Protein AF-A0A5B7C386-F1 (afdb_monomer_lite)

InterPro domains:
  IPR002937 Amine oxidase [PF01593] (3-112)
  IPR036188 FAD/NAD(P)-binding domain superfamily [G3DSA:3.50.50.60] (19-113)
  IPR036188 FAD/NAD(P)-binding domain superfamily [SSF51905] (5-112)
  IPR050281 Flavin monoamine oxidase and related enzymes [PTHR10742] (1-113)

pLDDT: mean 92.17, std 11.87, range [52.19, 98.5]

Foldseek 3Di:
DVVVVVVVQVVLCVVQVHHPVPADPVCNPVVCVVPDDDDDDDDDVVDCVVVVVVVCPPPDDDPPFAWDDKDDDDPDDDDDDDDLGWIWTAGPVGDIDTHSDDDDDDDPVVVVD

Radius of gyration: 22.09 Å; chains: 1; bounding box: 49×30×60 Å

Sequence (113 aa):
ERRVMDWHFANLEYGCAALLKEVSLPYWNQDDVYGGFGGAHCMIKGGYSTVVESLGEGLCIHLNHVVTDITYHTKDHGVDDDQCEKVKVSTSNGREFLGDAVLITVPLGCLKA

Structure (mmCIF, N/CA/C/O backbone):
data_AF-A0A5B7C386-F1
#
_entry.id   AF-A0A5B7C386-F1
#
loop_
_atom_site.group_PDB
_atom_site.id
_atom_site.type_symbol
_atom_site.label_atom_id
_atom_site.label_alt_id
_atom_site.label_comp_id
_atom_site.label_asym_id
_atom_site.label_entity_id
_atom_site.label_seq_id
_atom_site.pdbx_PDB_ins_code
_atom_site.Cartn_x
_atom_site.Cartn_y
_atom_site.Cartn_z
_atom_site.occupancy
_atom_site.B_iso_or_equiv
_atom_site.auth_seq_id
_atom_site.auth_comp_id
_atom_site.auth_asym_id
_atom_site.auth_atom_id
_atom_site.pdbx_PDB_model_num
ATOM 1 N N . GLU A 1 1 ? 27.350 8.345 -22.861 1.00 90.06 1 GLU A N 1
ATOM 2 C CA . GLU A 1 1 ? 27.530 7.324 -21.805 1.00 90.06 1 GLU A CA 1
ATOM 3 C C . GLU A 1 1 ? 26.952 7.769 -20.466 1.00 90.06 1 GLU A C 1
ATOM 5 O O . GLU A 1 1 ? 25.914 7.242 -20.099 1.00 90.06 1 GLU A O 1
ATOM 10 N N . ARG A 1 2 ? 27.501 8.796 -19.795 1.00 96.62 2 ARG A N 1
ATOM 11 C CA . ARG A 1 2 ? 27.024 9.242 -18.464 1.00 96.62 2 ARG A CA 1
ATOM 12 C C . ARG A 1 2 ? 25.505 9.453 -18.349 1.00 96.62 2 ARG A C 1
ATOM 14 O O . ARG A 1 2 ? 24.885 8.868 -17.481 1.00 96.62 2 ARG A O 1
ATOM 21 N N . ARG A 1 3 ? 24.892 10.162 -19.303 1.00 97.75 3 ARG A N 1
ATOM 22 C CA . ARG A 1 3 ? 23.434 10.405 -19.320 1.00 97.75 3 ARG A CA 1
ATOM 23 C C . ARG A 1 3 ? 22.578 9.133 -19.400 1.00 97.75 3 ARG A C 1
ATOM 25 O O . ARG A 1 3 ? 21.458 9.129 -18.911 1.00 97.75 3 ARG A O 1
ATOM 32 N N . VAL A 1 4 ? 23.079 8.085 -20.056 1.00 98.31 4 VAL A N 1
ATOM 33 C CA . VAL A 1 4 ? 22.373 6.797 -20.148 1.00 98.31 4 VAL A CA 1
ATOM 34 C C . VAL A 1 4 ? 22.473 6.064 -18.812 1.00 98.31 4 VAL A C 1
ATOM 36 O O . VAL A 1 4 ? 21.483 5.517 -18.343 1.00 98.31 4 VAL A O 1
ATOM 39 N N . MET A 1 5 ? 23.637 6.123 -18.159 1.00 98.12 5 MET A N 1
ATOM 40 C CA . MET A 1 5 ? 23.795 5.588 -16.806 1.00 98.12 5 MET A CA 1
ATOM 41 C C . MET A 1 5 ? 22.889 6.311 -15.803 1.00 98.12 5 MET A C 1
ATOM 43 O O . MET A 1 5 ? 22.205 5.661 -15.020 1.00 98.12 5 MET A O 1
ATOM 47 N N . ASP A 1 6 ? 22.822 7.642 -15.880 1.00 98.25 6 ASP A N 1
ATOM 48 C CA . ASP A 1 6 ? 21.948 8.448 -15.022 1.00 98.25 6 ASP A CA 1
ATOM 49 C C . ASP A 1 6 ? 20.467 8.063 -15.201 1.00 98.25 6 ASP A C 1
ATOM 51 O O . ASP A 1 6 ? 19.713 8.046 -14.232 1.00 98.25 6 ASP A O 1
ATOM 55 N N . TRP A 1 7 ? 20.048 7.681 -16.415 1.00 98.38 7 TRP A N 1
ATOM 56 C CA . TRP A 1 7 ? 18.700 7.155 -16.650 1.00 98.38 7 TRP A CA 1
ATOM 57 C C . TRP A 1 7 ? 18.465 5.816 -15.939 1.00 98.38 7 TRP A C 1
ATOM 59 O O . TRP A 1 7 ? 17.413 5.630 -15.334 1.00 98.38 7 TRP A O 1
ATOM 69 N N . HIS A 1 8 ? 19.436 4.896 -15.958 1.00 98.44 8 HIS A N 1
ATOM 70 C CA . HIS A 1 8 ? 19.322 3.629 -15.227 1.00 98.44 8 HIS A CA 1
ATOM 71 C C . HIS A 1 8 ? 19.275 3.836 -13.710 1.00 98.44 8 HIS A C 1
ATOM 73 O O . HIS A 1 8 ? 18.505 3.151 -13.037 1.00 98.44 8 HIS A O 1
ATOM 79 N N . PHE A 1 9 ? 20.034 4.800 -13.177 1.00 98.19 9 PHE A N 1
ATOM 80 C CA . PHE A 1 9 ? 19.924 5.194 -11.772 1.00 98.19 9 PHE A CA 1
ATOM 81 C C . PHE A 1 9 ? 18.535 5.743 -11.453 1.00 98.19 9 PHE A C 1
ATOM 83 O O . PHE A 1 9 ? 17.894 5.243 -10.535 1.00 98.19 9 PHE A O 1
ATOM 90 N N . ALA A 1 10 ? 18.026 6.676 -12.259 1.00 98.38 10 ALA A N 1
ATOM 91 C CA . ALA A 1 10 ? 16.685 7.226 -12.073 1.00 98.38 10 ALA A CA 1
ATOM 92 C C . ALA A 1 10 ? 15.584 6.153 -12.189 1.00 98.38 10 ALA A C 1
ATOM 94 O O . ALA A 1 10 ? 14.594 6.198 -11.465 1.00 98.38 10 ALA A O 1
ATOM 95 N N . ASN A 1 11 ? 15.749 5.161 -13.068 1.00 98.38 11 ASN A N 1
ATOM 96 C CA . ASN A 1 11 ? 14.808 4.047 -13.195 1.00 98.38 11 ASN A CA 1
ATOM 97 C C . ASN A 1 11 ? 14.813 3.134 -11.954 1.00 98.38 11 ASN A C 1
ATOM 99 O O . ASN A 1 11 ? 13.767 2.609 -11.578 1.00 98.38 11 ASN A O 1
ATOM 103 N N . LEU A 1 12 ? 15.967 2.957 -11.303 1.00 98.12 12 LEU A N 1
ATOM 104 C CA . LEU A 1 12 ? 16.057 2.241 -10.029 1.00 98.12 12 LEU A CA 1
ATOM 105 C C . LEU A 1 12 ? 15.444 3.059 -8.880 1.00 98.12 12 LEU A C 1
ATOM 107 O O . LEU A 1 12 ? 14.679 2.514 -8.091 1.00 98.12 12 LEU A O 1
ATOM 111 N N . GLU A 1 13 ? 15.693 4.370 -8.833 1.00 98.50 13 GLU A N 1
ATOM 112 C CA . GLU A 1 13 ? 15.041 5.281 -7.876 1.00 98.50 13 GLU A CA 1
ATOM 113 C C . GLU A 1 13 ? 13.516 5.288 -8.043 1.00 98.50 13 GLU A C 1
ATOM 115 O O . GLU A 1 13 ? 12.791 5.288 -7.051 1.00 98.50 13 GLU A O 1
ATOM 120 N N . TYR A 1 14 ? 13.016 5.218 -9.283 1.00 98.19 14 TYR A N 1
ATOM 121 C CA . TYR A 1 14 ? 11.594 5.027 -9.580 1.00 98.19 14 TYR A CA 1
ATOM 122 C C . TYR A 1 14 ? 11.054 3.718 -8.985 1.00 98.19 14 TYR A C 1
ATOM 124 O O . TYR A 1 14 ? 9.996 3.731 -8.361 1.00 98.19 14 TYR A O 1
ATOM 132 N N . GLY A 1 15 ? 11.785 2.607 -9.128 1.00 96.56 15 GLY A N 1
ATOM 133 C CA . GLY A 1 15 ? 11.394 1.312 -8.562 1.00 96.56 15 GLY A CA 1
ATOM 134 C C . GLY A 1 15 ? 11.368 1.296 -7.030 1.00 96.56 15 GLY A C 1
ATOM 135 O O . GLY A 1 15 ? 10.484 0.682 -6.440 1.00 96.56 15 GLY A O 1
ATOM 136 N N . CYS A 1 16 ? 12.297 2.003 -6.385 1.00 97.44 16 CYS A N 1
ATOM 137 C CA . CYS A 1 16 ? 12.378 2.091 -4.923 1.00 97.44 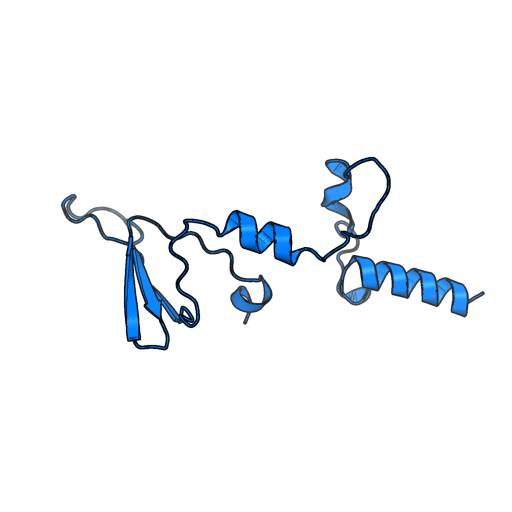16 CYS A CA 1
ATOM 138 C C . CYS A 1 16 ? 11.551 3.238 -4.317 1.00 97.44 16 CYS A C 1
ATOM 140 O O . CYS A 1 16 ? 11.419 3.304 -3.096 1.00 97.44 16 CYS A O 1
ATOM 142 N N . ALA A 1 17 ? 11.038 4.158 -5.141 1.00 97.56 17 ALA A N 1
ATOM 143 C CA . ALA A 1 17 ? 10.408 5.414 -4.726 1.00 97.56 17 ALA A CA 1
ATOM 144 C C . ALA A 1 17 ? 11.256 6.245 -3.732 1.00 97.56 17 ALA A C 1
ATOM 146 O O . ALA A 1 17 ? 10.717 6.910 -2.846 1.00 97.56 17 ALA A O 1
ATOM 147 N N . ALA A 1 18 ? 12.585 6.203 -3.870 1.00 97.69 18 ALA A N 1
ATOM 148 C CA . ALA A 1 18 ? 13.541 6.869 -2.985 1.00 97.69 18 ALA A CA 1
ATOM 149 C C . ALA A 1 18 ? 14.867 7.151 -3.707 1.00 97.69 18 ALA A C 1
ATOM 151 O O . ALA A 1 18 ? 15.182 6.514 -4.713 1.00 97.69 18 ALA A O 1
ATOM 152 N N . LEU A 1 19 ? 15.667 8.081 -3.172 1.00 98.12 19 LEU A N 1
ATOM 153 C CA . LEU A 1 19 ? 17.019 8.337 -3.678 1.00 98.12 19 LEU A CA 1
ATOM 154 C C . LEU A 1 19 ? 17.930 7.144 -3.373 1.00 98.12 19 LEU A C 1
ATOM 156 O O . LEU A 1 19 ? 17.875 6.612 -2.266 1.00 98.12 19 LEU A O 1
ATOM 160 N N . LEU A 1 20 ? 18.853 6.781 -4.272 1.00 97.69 20 LEU A N 1
ATOM 161 C CA . LEU A 1 20 ? 19.710 5.591 -4.065 1.00 97.69 20 LEU A CA 1
ATOM 162 C C . LEU A 1 20 ? 20.519 5.631 -2.759 1.00 97.69 20 LEU A C 1
ATOM 164 O O . LEU A 1 20 ? 20.804 4.593 -2.174 1.00 97.69 20 LEU A O 1
ATOM 168 N N . LYS A 1 21 ? 20.865 6.829 -2.274 1.00 97.81 21 LYS A N 1
ATOM 169 C CA . LYS A 1 21 ? 21.578 7.026 -0.998 1.00 97.81 21 LYS A CA 1
ATOM 170 C C . LYS A 1 21 ? 20.744 6.679 0.249 1.00 97.81 21 LYS A C 1
ATOM 172 O O . LYS A 1 21 ? 21.307 6.575 1.332 1.00 97.81 21 LYS A O 1
ATOM 177 N N . GLU A 1 22 ? 19.425 6.573 0.107 1.00 97.88 22 GLU A N 1
ATOM 178 C CA . GLU A 1 22 ? 18.465 6.252 1.174 1.00 97.88 22 GLU A CA 1
ATOM 179 C C . GLU A 1 22 ? 18.009 4.785 1.110 1.00 97.88 22 GLU A C 1
ATOM 181 O O . GLU A 1 22 ? 17.367 4.292 2.037 1.00 97.88 22 GLU A O 1
ATOM 186 N N . VAL A 1 23 ? 18.358 4.077 0.032 1.00 97.56 23 VAL A N 1
ATOM 187 C CA . VAL A 1 23 ? 18.026 2.668 -0.177 1.00 97.56 23 VAL A CA 1
ATOM 188 C C . VAL A 1 23 ? 19.123 1.784 0.426 1.00 97.56 23 VAL A C 1
ATOM 190 O O . VAL A 1 23 ? 20.318 2.028 0.263 1.00 97.56 23 VAL A O 1
ATOM 193 N N . SER A 1 24 ? 18.721 0.729 1.135 1.00 98.00 24 SER A N 1
ATOM 194 C CA . SER A 1 24 ? 19.645 -0.221 1.762 1.00 98.00 24 SER A CA 1
ATOM 195 C C . SER A 1 24 ? 20.459 -0.999 0.724 1.00 98.00 24 SER A C 1
ATOM 197 O O . SER A 1 24 ? 19.892 -1.771 -0.041 1.00 98.00 24 SER A O 1
ATOM 199 N N . LEU A 1 25 ? 21.791 -0.890 0.753 1.00 96.88 25 LEU A N 1
ATOM 200 C CA . LEU A 1 25 ? 22.673 -1.652 -0.141 1.00 96.88 25 LEU A CA 1
ATOM 201 C C . LEU A 1 25 ? 22.463 -3.185 -0.069 1.00 96.88 25 LEU A C 1
ATOM 203 O O . LEU A 1 25 ? 22.331 -3.793 -1.129 1.00 96.88 25 LEU A O 1
ATOM 207 N N . PRO A 1 26 ? 22.417 -3.837 1.114 1.00 97.00 26 PRO A N 1
ATOM 208 C CA . PRO A 1 26 ? 22.233 -5.290 1.179 1.00 97.00 26 PRO A CA 1
ATOM 209 C C . PRO A 1 26 ? 20.784 -5.765 0.995 1.00 97.00 26 PRO A C 1
ATOM 211 O O . PRO A 1 26 ? 20.585 -6.954 0.773 1.00 97.00 26 PRO A O 1
ATOM 214 N N . TYR A 1 27 ? 19.783 -4.883 1.122 1.00 97.25 27 TYR A N 1
ATOM 215 C CA . TYR A 1 27 ? 18.372 -5.298 1.237 1.00 97.25 27 TYR A CA 1
ATOM 216 C C . TYR A 1 27 ? 17.416 -4.596 0.265 1.00 97.25 27 TYR A C 1
ATOM 218 O O . TYR A 1 27 ? 16.204 -4.698 0.436 1.00 97.25 27 TYR A O 1
ATOM 226 N N . TRP A 1 28 ? 17.923 -3.879 -0.742 1.00 96.88 28 TRP A N 1
ATOM 227 C CA . TRP A 1 28 ? 17.082 -3.146 -1.698 1.00 96.88 28 TRP A CA 1
ATOM 228 C C . TRP A 1 28 ? 16.109 -4.046 -2.480 1.00 96.88 28 TRP A C 1
ATOM 230 O O . TRP A 1 28 ? 15.053 -3.571 -2.880 1.00 96.88 28 TRP A O 1
ATOM 240 N N . ASN A 1 29 ? 16.459 -5.324 -2.659 1.00 95.75 29 ASN A N 1
ATOM 241 C CA . ASN A 1 29 ? 15.696 -6.340 -3.387 1.00 95.75 29 ASN A CA 1
ATOM 242 C C . ASN A 1 29 ? 15.461 -7.610 -2.546 1.00 95.75 29 ASN A C 1
ATOM 244 O O . ASN A 1 29 ? 15.508 -8.732 -3.046 1.00 95.75 29 ASN A O 1
ATOM 248 N N . GLN A 1 30 ? 15.278 -7.460 -1.233 1.00 96.00 30 GLN A N 1
ATOM 249 C CA . GLN A 1 30 ? 15.111 -8.598 -0.317 1.00 96.00 30 GLN A CA 1
ATOM 250 C C . GLN A 1 30 ? 13.907 -9.505 -0.652 1.00 96.00 30 GLN A C 1
ATOM 252 O O . GLN A 1 30 ? 13.868 -10.659 -0.226 1.00 96.00 30 GLN A O 1
ATOM 257 N N . ASP A 1 31 ? 12.923 -8.991 -1.391 1.00 94.62 31 ASP A N 1
ATOM 258 C CA . ASP A 1 31 ? 11.743 -9.718 -1.854 1.00 94.62 31 ASP A CA 1
ATOM 259 C C . ASP A 1 31 ? 12.038 -10.689 -3.009 1.00 94.62 31 ASP A C 1
ATOM 261 O O . ASP A 1 31 ? 11.323 -11.685 -3.144 1.00 94.62 31 ASP A O 1
ATOM 265 N N . ASP A 1 32 ? 13.136 -10.501 -3.753 1.00 93.94 32 ASP A N 1
ATOM 266 C CA . ASP A 1 32 ? 13.538 -11.383 -4.863 1.00 93.94 32 ASP A CA 1
ATOM 267 C C . ASP A 1 32 ? 13.701 -12.849 -4.427 1.00 93.94 32 ASP A C 1
ATOM 269 O O . ASP A 1 32 ? 13.487 -13.768 -5.220 1.00 93.94 32 ASP A O 1
ATOM 273 N N . VAL A 1 33 ? 14.042 -13.089 -3.154 1.00 93.88 33 VAL A N 1
ATOM 274 C CA . VAL A 1 33 ? 14.204 -14.437 -2.578 1.00 93.88 33 VAL A CA 1
ATOM 275 C C . VAL A 1 33 ? 12.911 -15.255 -2.653 1.00 93.88 33 VAL A C 1
ATOM 277 O O . VAL A 1 33 ? 12.966 -16.480 -2.760 1.00 93.88 33 VAL A O 1
ATOM 280 N N . TYR A 1 34 ? 11.751 -14.599 -2.618 1.00 91.50 34 TYR A N 1
ATOM 281 C CA . TYR A 1 34 ? 10.446 -15.263 -2.657 1.00 91.50 34 TYR A CA 1
ATOM 282 C C . TYR A 1 34 ? 9.918 -15.470 -4.081 1.00 91.50 34 TYR A C 1
ATOM 284 O O . TYR A 1 34 ? 8.925 -16.175 -4.266 1.00 91.50 34 TYR A O 1
ATOM 292 N N . GLY A 1 35 ? 10.600 -14.910 -5.084 1.00 87.12 35 GLY A N 1
ATOM 293 C CA . GLY A 1 35 ? 10.163 -14.905 -6.473 1.00 87.12 35 GLY A CA 1
ATOM 294 C C . GLY A 1 35 ? 9.065 -13.870 -6.738 1.00 87.12 35 GLY A C 1
ATOM 295 O O . GLY A 1 35 ? 8.113 -13.720 -5.976 1.00 87.12 35 GLY A O 1
ATOM 296 N N . GLY A 1 36 ? 9.196 -13.149 -7.852 1.00 87.81 36 GLY A N 1
ATOM 297 C CA . GLY A 1 36 ? 8.156 -12.243 -8.338 1.00 87.81 36 GLY A CA 1
ATOM 298 C C . GLY A 1 36 ? 6.990 -12.979 -9.008 1.00 87.81 36 GLY A C 1
ATOM 299 O O . GLY A 1 36 ? 7.043 -14.181 -9.282 1.00 87.81 36 GLY A O 1
ATOM 300 N N . PHE A 1 37 ? 5.936 -12.234 -9.340 1.00 92.7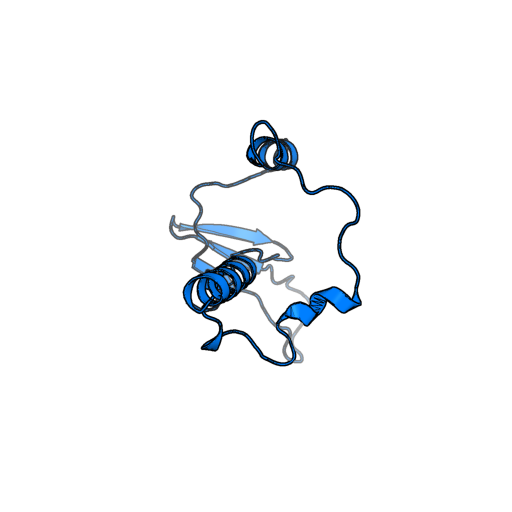5 37 PHE A N 1
ATOM 301 C CA . PHE A 1 37 ? 4.860 -12.753 -10.182 1.00 92.75 37 PHE A CA 1
ATOM 302 C C . PHE A 1 37 ? 5.356 -12.923 -11.624 1.00 92.75 37 PHE A C 1
ATOM 304 O O . PHE A 1 37 ? 5.840 -11.976 -12.240 1.00 92.75 37 PHE A O 1
ATOM 311 N N . GLY A 1 38 ? 5.237 -14.136 -12.169 1.00 92.44 38 GLY A N 1
ATOM 312 C CA . GLY A 1 38 ? 5.556 -14.400 -13.572 1.00 92.44 38 GLY A CA 1
ATOM 313 C C . GLY A 1 38 ? 4.546 -13.777 -14.545 1.00 92.44 38 GLY A C 1
ATOM 314 O O . GLY A 1 38 ? 3.451 -13.369 -14.164 1.00 92.44 38 GLY A O 1
ATOM 315 N N . GLY A 1 39 ? 4.892 -13.772 -15.834 1.00 95.06 39 GLY A N 1
ATOM 316 C CA . GLY A 1 39 ? 4.033 -13.251 -16.903 1.00 95.06 39 GLY A CA 1
ATOM 317 C C . GLY A 1 39 ? 4.329 -11.798 -17.283 1.00 95.06 39 GLY A C 1
ATOM 318 O O . GLY A 1 39 ? 5.285 -11.187 -16.814 1.00 95.06 39 GLY A O 1
ATOM 319 N N . ALA A 1 40 ? 3.536 -11.259 -18.210 1.00 96.31 40 ALA A N 1
ATOM 320 C CA . ALA A 1 40 ? 3.721 -9.897 -18.699 1.00 96.31 40 ALA A CA 1
ATOM 321 C C . ALA A 1 40 ? 3.137 -8.871 -17.719 1.00 96.31 40 ALA A C 1
ATOM 323 O O . ALA A 1 40 ? 2.009 -9.018 -17.249 1.00 96.31 40 ALA A O 1
ATOM 324 N N . HIS A 1 41 ? 3.870 -7.782 -17.486 1.00 96.00 41 HIS A N 1
ATOM 325 C CA . HIS A 1 41 ? 3.318 -6.609 -16.817 1.00 96.00 41 HIS A CA 1
ATOM 326 C C . HIS A 1 41 ? 2.244 -5.986 -17.716 1.00 96.00 41 HIS A C 1
ATOM 328 O O . HIS A 1 41 ? 2.433 -5.860 -18.929 1.00 96.00 41 HIS A O 1
ATOM 334 N N . CYS A 1 42 ? 1.114 -5.584 -17.137 1.00 96.06 42 CYS A N 1
ATOM 335 C CA . CYS A 1 42 ? 0.020 -4.980 -17.887 1.00 96.06 42 CYS A CA 1
ATOM 336 C C . CYS A 1 42 ? -0.564 -3.767 -17.165 1.00 96.06 42 CYS A C 1
ATOM 338 O O . CYS A 1 42 ? -0.449 -3.609 -15.952 1.00 96.06 42 CYS A O 1
ATOM 340 N N . MET A 1 43 ? -1.204 -2.902 -17.945 1.00 96.19 43 MET A N 1
ATOM 341 C CA . MET A 1 43 ? -1.999 -1.803 -17.420 1.00 96.19 43 MET A CA 1
ATOM 342 C C . MET A 1 43 ? -3.433 -2.282 -17.205 1.00 96.19 43 MET A C 1
ATOM 344 O O . MET A 1 43 ? -4.046 -2.832 -18.125 1.00 96.19 43 MET A O 1
ATOM 348 N N . ILE A 1 44 ? -3.989 -2.027 -16.021 1.00 94.62 44 ILE A N 1
ATOM 349 C CA . ILE A 1 44 ? -5.402 -2.297 -15.753 1.00 94.62 44 ILE A CA 1
ATOM 350 C C . ILE A 1 44 ? -6.246 -1.254 -16.480 1.00 94.62 44 ILE A C 1
ATOM 352 O O . ILE A 1 44 ? -6.291 -0.082 -16.102 1.00 94.62 44 ILE A O 1
ATOM 356 N N . LYS A 1 45 ? -6.914 -1.686 -17.551 1.00 94.69 45 LYS A N 1
ATOM 357 C CA . LYS A 1 45 ? -7.867 -0.845 -18.280 1.00 94.69 45 LYS A CA 1
ATOM 358 C C . LYS A 1 45 ? -9.032 -0.498 -17.352 1.00 94.69 45 LYS A C 1
ATOM 360 O O . LYS A 1 45 ? -9.606 -1.391 -16.745 1.00 94.69 45 LYS A O 1
ATOM 365 N N . GLY A 1 46 ? -9.365 0.788 -17.256 1.00 92.75 46 GLY A N 1
ATOM 366 C CA . GLY A 1 46 ? -10.359 1.294 -16.299 1.00 92.75 46 GLY A CA 1
ATOM 367 C C . GLY A 1 46 ? -9.783 1.674 -14.928 1.00 92.75 46 GLY A C 1
ATOM 368 O O . GLY A 1 46 ? -10.466 2.345 -14.167 1.00 92.75 46 GLY A O 1
ATOM 369 N N . GLY A 1 47 ? -8.514 1.348 -14.651 1.00 96.06 47 GLY A N 1
ATOM 370 C CA . GLY A 1 47 ? -7.839 1.679 -13.395 1.00 96.06 47 GLY A CA 1
ATOM 371 C C . GLY A 1 47 ? -8.108 0.683 -12.261 1.00 96.06 47 GLY A C 1
ATOM 372 O O . GLY A 1 47 ? -8.985 -0.171 -12.341 1.00 96.06 47 GLY A O 1
ATOM 373 N N . TYR A 1 48 ? -7.326 0.789 -11.181 1.00 96.75 48 TYR A N 1
ATOM 374 C CA . TYR A 1 48 ? -7.471 -0.072 -9.998 1.00 96.75 48 TYR A CA 1
ATOM 375 C C . TYR A 1 48 ? -8.729 0.231 -9.163 1.00 96.75 48 TYR A C 1
ATOM 377 O O . TYR A 1 48 ? -9.092 -0.586 -8.319 1.00 96.75 48 TYR A O 1
ATOM 385 N N . SER A 1 49 ? -9.406 1.367 -9.384 1.00 96.94 49 SER A N 1
ATOM 386 C CA . SER A 1 49 ? -10.570 1.774 -8.582 1.00 96.94 49 SER A CA 1
ATOM 387 C C . SER A 1 49 ? -11.706 0.761 -8.652 1.00 96.94 49 SER A C 1
ATOM 389 O O . SER A 1 49 ? -12.258 0.430 -7.613 1.00 96.94 49 SER A O 1
ATOM 391 N N . THR A 1 50 ? -11.980 0.182 -9.825 1.00 95.44 50 THR A N 1
ATOM 392 C CA . THR A 1 50 ? -13.029 -0.838 -9.987 1.00 95.44 50 THR A CA 1
ATOM 393 C C . THR A 1 50 ? -12.809 -2.044 -9.072 1.00 95.44 50 THR A C 1
ATOM 395 O O . THR A 1 50 ? -13.759 -2.550 -8.488 1.00 95.44 50 THR A O 1
ATOM 398 N N . VAL A 1 51 ? -11.558 -2.487 -8.892 1.00 96.00 51 VAL A N 1
ATOM 399 C CA . VAL A 1 51 ? -11.241 -3.604 -7.985 1.00 96.00 51 VAL A CA 1
ATOM 400 C C . VAL A 1 51 ? -11.525 -3.215 -6.534 1.00 96.00 51 VAL A C 1
ATOM 402 O O . VAL A 1 51 ? -12.130 -3.985 -5.794 1.00 96.00 51 VAL A O 1
ATOM 405 N N . VAL A 1 52 ? -11.100 -2.016 -6.128 1.00 96.44 52 VAL A N 1
ATOM 406 C CA . VAL A 1 52 ? -11.265 -1.522 -4.752 1.00 96.44 52 VAL A CA 1
ATOM 407 C C . VAL A 1 52 ? -12.739 -1.284 -4.417 1.00 96.44 52 VAL A C 1
ATOM 409 O O . VAL A 1 52 ? -13.184 -1.663 -3.337 1.00 96.44 52 VAL A O 1
ATOM 412 N N . GLU A 1 53 ? -13.502 -0.694 -5.337 1.00 96.19 53 GLU A N 1
ATOM 413 C CA . GLU A 1 53 ? -14.936 -0.435 -5.180 1.00 96.19 53 GLU A CA 1
ATOM 414 C C . GLU A 1 53 ? -15.717 -1.739 -5.022 1.00 96.19 53 GLU A C 1
ATOM 416 O O . GLU A 1 53 ? -16.471 -1.870 -4.060 1.00 96.19 53 GLU A O 1
ATOM 421 N N . SER A 1 54 ? -15.464 -2.735 -5.879 1.00 97.06 54 SER A N 1
ATOM 422 C 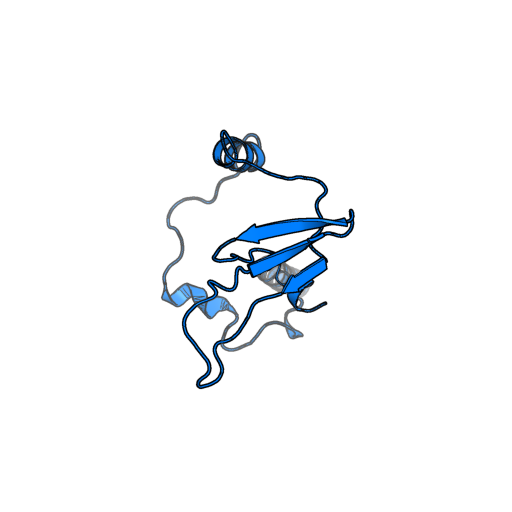CA . SER A 1 54 ? -16.124 -4.040 -5.776 1.00 97.06 54 SER A CA 1
ATOM 423 C C . SER A 1 54 ? -15.772 -4.795 -4.494 1.00 97.06 54 SER A C 1
ATOM 425 O O . SER A 1 54 ? -16.637 -5.445 -3.916 1.00 97.06 54 SER A O 1
ATOM 427 N N . LEU A 1 55 ? -14.533 -4.691 -3.996 1.00 97.88 55 LEU A N 1
ATOM 428 C CA . LEU A 1 55 ? -14.166 -5.257 -2.689 1.00 97.88 55 LEU A CA 1
ATOM 429 C C . LEU A 1 55 ? -14.892 -4.572 -1.518 1.00 97.88 55 LEU A C 1
ATOM 431 O O . LEU A 1 55 ? -15.048 -5.181 -0.462 1.00 97.88 55 LEU A O 1
ATOM 435 N N . GLY A 1 56 ? -15.313 -3.317 -1.688 1.00 97.62 56 GLY A N 1
ATOM 436 C CA . GLY A 1 56 ? -16.056 -2.553 -0.686 1.00 97.62 56 GLY A CA 1
ATOM 437 C C . GLY A 1 56 ? -17.565 -2.815 -0.669 1.00 97.62 56 GLY A C 1
ATOM 438 O O . GLY A 1 56 ? -18.243 -2.386 0.267 1.00 97.62 56 GLY A O 1
ATOM 439 N N . GLU A 1 57 ? -18.114 -3.494 -1.678 1.00 98.00 57 GLU A N 1
ATOM 440 C CA . GLU A 1 57 ? -19.553 -3.735 -1.793 1.00 98.00 57 GLU A CA 1
ATOM 441 C C . GLU A 1 57 ? -20.091 -4.553 -0.607 1.00 98.00 57 GLU A C 1
ATOM 443 O O . GLU A 1 57 ? -19.557 -5.593 -0.229 1.00 98.00 57 GLU A O 1
ATOM 448 N N . GLY A 1 58 ? -21.176 -4.068 0.004 1.00 97.94 58 GLY A N 1
ATOM 449 C CA . GLY A 1 58 ? -21.809 -4.719 1.156 1.00 97.94 58 GLY A CA 1
ATOM 450 C C . GLY A 1 58 ? -21.073 -4.547 2.492 1.00 97.94 58 GLY A C 1
ATOM 451 O O . GLY A 1 58 ? -21.579 -5.012 3.514 1.00 97.94 58 GLY A O 1
ATOM 452 N N . LEU A 1 59 ? -19.925 -3.859 2.521 1.00 98.25 59 LEU A N 1
ATOM 453 C CA . LEU A 1 59 ? -19.199 -3.555 3.755 1.00 98.25 59 LEU A CA 1
ATOM 454 C C . LEU A 1 59 ? -19.668 -2.237 4.382 1.00 98.25 59 LEU A C 1
ATOM 456 O O . LEU A 1 59 ? -20.004 -1.268 3.700 1.00 98.25 59 LEU A O 1
ATOM 460 N N . CYS A 1 60 ? -19.639 -2.176 5.713 1.00 97.75 60 CYS A N 1
ATOM 461 C CA . CYS A 1 60 ? -19.886 -0.935 6.440 1.00 97.75 60 CYS A CA 1
ATOM 462 C C . CYS A 1 60 ? -18.614 -0.075 6.446 1.00 97.75 60 CYS A C 1
ATOM 464 O O . CYS A 1 60 ? -17.722 -0.278 7.271 1.00 97.75 60 CYS A O 1
ATOM 466 N N . ILE A 1 61 ? -18.519 0.876 5.513 1.00 97.62 61 ILE A N 1
ATOM 467 C CA . ILE A 1 61 ? -17.358 1.763 5.372 1.00 97.62 61 ILE A CA 1
ATOM 468 C C . ILE A 1 61 ? -17.728 3.178 5.821 1.00 97.62 61 ILE A C 1
ATOM 470 O O . ILE A 1 61 ? -18.553 3.858 5.209 1.00 97.62 61 ILE A O 1
ATOM 474 N N . HIS A 1 62 ? -17.077 3.652 6.881 1.00 97.69 62 HIS A N 1
ATOM 475 C CA . HIS A 1 62 ? -17.263 5.003 7.406 1.00 97.69 62 HIS A CA 1
ATOM 476 C C . HIS A 1 62 ? -16.231 5.975 6.818 1.00 97.69 62 HIS A C 1
ATOM 478 O O . HIS A 1 62 ? -15.160 6.192 7.379 1.00 97.69 62 HIS A O 1
ATOM 484 N N . LEU A 1 63 ? -16.563 6.599 5.685 1.00 97.31 63 LEU A N 1
ATOM 485 C CA . LEU A 1 63 ? -15.752 7.676 5.101 1.00 97.31 63 LEU A CA 1
ATOM 486 C C . LEU A 1 63 ? -15.826 8.955 5.950 1.00 97.31 63 LEU A C 1
ATOM 488 O O . LEU A 1 63 ? -16.786 9.158 6.691 1.00 97.31 63 LEU A O 1
ATOM 492 N N . ASN A 1 64 ? -14.836 9.844 5.827 1.00 97.12 64 ASN A N 1
ATOM 493 C CA . ASN A 1 64 ? -14.744 11.099 6.596 1.00 97.12 64 ASN A CA 1
ATOM 494 C C . ASN A 1 64 ? -14.675 10.902 8.130 1.00 97.12 64 ASN A C 1
ATOM 496 O O . ASN A 1 64 ? -15.163 11.733 8.897 1.00 97.12 64 ASN A O 1
ATOM 500 N N . HIS A 1 65 ? -14.076 9.796 8.576 1.00 98.00 65 HIS A N 1
ATOM 501 C CA . HIS A 1 65 ? -13.825 9.477 9.985 1.00 98.00 65 HIS A CA 1
ATOM 502 C C . HIS A 1 65 ? -12.319 9.305 10.199 1.00 98.00 65 HIS A C 1
ATOM 504 O O . HIS A 1 65 ? -11.805 8.191 10.222 1.00 98.00 65 HIS A O 1
ATOM 510 N N . VAL A 1 66 ? -11.589 10.419 10.297 1.00 98.06 66 VAL A N 1
ATOM 511 C CA . VAL A 1 66 ? -10.145 10.369 10.562 1.00 98.06 66 VAL A CA 1
ATOM 512 C C . VAL A 1 66 ? -9.943 9.898 11.997 1.00 98.06 66 VAL A C 1
ATOM 514 O O . VAL A 1 66 ? -10.353 10.586 12.930 1.00 98.06 66 VAL A O 1
ATOM 517 N N . VAL A 1 67 ? -9.349 8.720 12.167 1.00 98.19 67 VAL A N 1
ATOM 518 C CA . VAL A 1 67 ? -8.988 8.179 13.482 1.00 98.19 67 VAL A CA 1
ATOM 519 C C . VAL A 1 67 ? -7.880 9.038 14.087 1.00 98.19 67 VAL A C 1
ATOM 521 O O . VAL A 1 67 ? -6.888 9.310 13.413 1.00 98.19 67 VAL A O 1
ATOM 524 N N . THR A 1 68 ? -8.058 9.469 15.334 1.00 97.69 68 THR A N 1
ATOM 525 C CA . THR A 1 68 ? -7.066 10.263 16.080 1.00 97.69 68 THR A CA 1
ATOM 526 C C . THR A 1 68 ? -6.438 9.468 17.211 1.00 97.69 68 THR A C 1
ATOM 528 O O . THR A 1 68 ? -5.249 9.623 17.461 1.00 97.69 68 THR A O 1
ATOM 531 N N . ASP A 1 69 ? -7.206 8.581 17.849 1.00 97.25 69 ASP A N 1
ATOM 532 C CA . ASP A 1 69 ? -6.757 7.841 19.023 1.00 97.25 69 ASP A CA 1
ATOM 533 C C . ASP A 1 69 ? -7.297 6.413 19.009 1.00 97.25 69 ASP A C 1
ATOM 535 O O . ASP A 1 69 ? -8.441 6.153 18.627 1.00 97.25 69 ASP A O 1
ATOM 539 N N . ILE A 1 70 ? -6.462 5.482 19.463 1.00 96.50 70 ILE A N 1
ATOM 540 C CA . ILE A 1 70 ? -6.831 4.088 19.693 1.00 96.50 70 ILE A CA 1
ATOM 541 C C . ILE A 1 70 ? -6.424 3.752 21.123 1.00 96.50 70 ILE A C 1
ATOM 543 O O . ILE A 1 70 ? -5.238 3.708 21.443 1.00 96.50 70 ILE A O 1
ATOM 547 N N . THR A 1 71 ? -7.405 3.515 21.986 1.00 94.81 71 THR A N 1
ATOM 548 C CA . THR A 1 71 ? -7.187 3.056 23.359 1.00 94.81 71 THR A CA 1
ATOM 549 C C . THR A 1 71 ? -7.450 1.561 23.423 1.00 94.81 71 THR A C 1
ATOM 551 O O . THR A 1 71 ? -8.525 1.091 23.054 1.00 94.81 71 THR A O 1
ATOM 554 N N . TYR A 1 72 ? -6.463 0.811 23.886 1.00 92.12 72 TYR A N 1
ATOM 555 C CA . TYR A 1 72 ? -6.557 -0.623 24.111 1.00 92.12 72 TYR A CA 1
ATOM 556 C C . TYR A 1 72 ? -5.788 -0.959 25.382 1.00 92.12 72 TYR A C 1
ATOM 558 O O . TYR A 1 72 ? -4.852 -0.251 25.755 1.00 92.12 72 TYR A O 1
ATOM 566 N N . HIS A 1 73 ? -6.194 -2.032 26.045 1.00 82.12 73 HIS A N 1
ATOM 567 C CA . HIS A 1 73 ? -5.575 -2.462 27.285 1.00 82.12 73 HIS A CA 1
ATOM 568 C C . HIS A 1 73 ? -4.603 -3.605 27.004 1.00 82.12 73 HIS A C 1
ATOM 570 O O . HIS A 1 73 ? -4.952 -4.609 26.379 1.00 82.12 73 HIS A O 1
ATOM 576 N N . THR A 1 74 ? -3.362 -3.455 27.454 1.00 71.19 74 THR A N 1
ATOM 577 C CA . THR A 1 74 ? -2.400 -4.553 27.515 1.00 71.19 74 THR A CA 1
ATOM 578 C C . THR A 1 74 ? -2.567 -5.222 28.872 1.00 71.19 74 THR A C 1
ATOM 580 O O . THR A 1 74 ? -2.459 -4.554 29.897 1.00 71.19 74 THR A O 1
ATOM 583 N N . LYS A 1 75 ? -2.874 -6.526 28.899 1.00 66.94 75 LYS A N 1
ATOM 584 C CA . LYS A 1 75 ? -2.959 -7.296 30.149 1.00 66.94 75 LYS A CA 1
ATOM 585 C C . LYS A 1 75 ? -1.575 -7.371 30.806 1.00 66.94 75 LYS A C 1
ATOM 587 O O . LYS A 1 75 ? -0.874 -8.365 30.637 1.00 66.94 75 LYS A O 1
ATOM 592 N N . ASP A 1 76 ? -1.187 -6.350 31.559 1.00 58.81 76 ASP A N 1
ATOM 593 C CA . ASP A 1 76 ? -0.053 -6.438 32.470 1.00 58.81 76 ASP A CA 1
ATOM 594 C C . ASP A 1 76 ? -0.531 -7.061 33.783 1.00 58.81 76 ASP A C 1
ATOM 596 O O . ASP A 1 76 ? -1.364 -6.515 34.498 1.00 58.81 76 ASP A O 1
ATOM 600 N N . HIS A 1 77 ? -0.028 -8.270 34.029 1.00 53.41 77 HIS A N 1
ATOM 601 C CA . HIS A 1 77 ? -0.008 -9.015 35.286 1.00 53.41 77 HIS A CA 1
ATOM 602 C C . HIS A 1 77 ? -1.062 -8.655 36.357 1.00 53.41 77 HIS A C 1
ATOM 604 O O . HIS A 1 77 ? -0.801 -7.899 37.286 1.00 53.41 77 HIS A O 1
ATOM 610 N N . GLY A 1 78 ? -2.177 -9.391 36.317 1.00 57.50 78 GLY A N 1
ATOM 611 C CA . GLY A 1 78 ? -2.825 -9.912 37.522 1.00 57.50 78 GLY A CA 1
ATOM 612 C C . GLY A 1 78 ? -3.755 -8.971 38.279 1.00 57.50 78 GLY A C 1
ATOM 613 O O . GLY A 1 78 ? -3.495 -8.718 39.447 1.00 57.50 78 GLY A O 1
ATOM 614 N N . VAL A 1 79 ? -4.878 -8.562 37.680 1.00 53.84 79 VAL A N 1
ATOM 615 C CA . VAL A 1 79 ? -6.114 -8.239 38.419 1.00 53.84 79 VAL A CA 1
ATOM 616 C C . VAL A 1 79 ? -7.334 -8.655 37.579 1.00 53.84 79 VAL A C 1
ATOM 618 O O . VAL A 1 79 ? -7.317 -8.510 36.362 1.00 53.84 79 VAL A O 1
ATOM 621 N N . ASP A 1 80 ? -8.309 -9.235 38.280 1.00 52.19 80 ASP A N 1
ATOM 622 C CA . ASP A 1 80 ? -9.613 -9.826 37.932 1.00 52.19 80 ASP A CA 1
ATOM 623 C C . ASP A 1 80 ? -10.151 -9.856 36.485 1.00 52.19 80 ASP A C 1
ATOM 625 O O . ASP A 1 80 ? -10.263 -8.869 35.761 1.00 52.19 80 ASP A O 1
ATOM 629 N N . ASP A 1 81 ? -10.604 -11.064 36.152 1.00 55.12 81 ASP A N 1
ATOM 630 C CA . ASP A 1 81 ? -11.152 -11.566 34.895 1.00 55.12 81 ASP A CA 1
ATOM 631 C C . ASP A 1 81 ? -12.668 -11.318 34.793 1.00 55.12 81 ASP A C 1
ATOM 633 O O . ASP A 1 81 ? -13.445 -12.262 34.890 1.00 55.12 81 ASP A O 1
ATOM 637 N N . ASP A 1 82 ? -13.115 -10.062 34.638 1.00 54.19 82 ASP A N 1
ATOM 638 C CA . ASP A 1 82 ? -14.558 -9.825 34.402 1.00 54.19 82 ASP A CA 1
ATOM 639 C C . ASP A 1 82 ? -14.946 -8.568 33.597 1.00 54.19 82 ASP A C 1
ATOM 641 O O . ASP A 1 82 ? -16.125 -8.228 33.485 1.00 54.19 82 ASP A O 1
ATOM 645 N N . GLN A 1 83 ? -13.989 -7.877 32.965 1.00 58.34 83 GLN A N 1
ATOM 646 C CA . GLN A 1 83 ? -14.314 -6.889 31.930 1.00 58.34 83 GLN A CA 1
ATOM 647 C C . GLN A 1 83 ? -13.586 -7.220 30.632 1.00 58.34 83 GLN A C 1
ATOM 649 O O . GLN A 1 83 ? -12.362 -7.184 30.539 1.00 58.34 83 GLN A O 1
ATOM 654 N N . CYS A 1 84 ? -14.367 -7.559 29.606 1.00 58.06 84 CYS A N 1
ATOM 655 C CA . CYS A 1 84 ? -13.894 -7.613 28.232 1.00 58.06 84 CYS A CA 1
ATOM 656 C C . CYS A 1 84 ? -13.570 -6.172 27.806 1.00 58.06 84 CYS A C 1
ATOM 658 O O . CYS A 1 84 ? -14.441 -5.442 27.328 1.00 58.06 84 CYS A O 1
ATOM 660 N N . GLU A 1 85 ? -12.347 -5.725 28.096 1.00 72.56 85 GLU A N 1
ATOM 661 C CA . GLU A 1 85 ? -11.873 -4.384 27.765 1.00 72.56 85 GLU A CA 1
ATOM 662 C C . GLU A 1 85 ? -11.778 -4.255 26.241 1.00 72.56 85 GLU A C 1
ATOM 664 O O . GLU A 1 85 ? -10.831 -4.708 25.599 1.00 72.56 85 GLU A O 1
ATOM 669 N N . LYS A 1 86 ? -12.825 -3.675 25.649 1.00 85.12 86 LYS A N 1
ATOM 670 C CA . LYS A 1 86 ? -12.912 -3.425 24.211 1.00 85.12 86 LYS A CA 1
ATOM 671 C C . LYS A 1 86 ? -11.884 -2.380 23.792 1.00 85.12 86 LYS A C 1
ATOM 673 O O . LYS A 1 86 ? -11.661 -1.393 24.492 1.00 85.12 86 LYS A O 1
ATOM 678 N N . VAL A 1 87 ? -11.331 -2.549 22.597 1.00 93.94 87 VAL A N 1
ATOM 679 C CA . VAL A 1 87 ? -10.588 -1.493 21.915 1.00 93.94 87 VAL A CA 1
ATOM 680 C C . VAL A 1 87 ? -11.546 -0.351 21.597 1.00 93.94 87 VAL A C 1
ATOM 682 O O . VAL A 1 87 ? -12.620 -0.565 21.026 1.00 93.94 87 VAL A O 1
ATOM 685 N N . LYS A 1 88 ? -11.138 0.868 21.941 1.00 96.06 88 LYS A N 1
ATOM 686 C CA . LYS A 1 88 ? -11.849 2.100 21.616 1.00 96.06 88 LYS A CA 1
ATOM 687 C C . LYS A 1 88 ? -11.095 2.883 20.552 1.00 96.06 88 LYS A C 1
ATOM 689 O O . LYS A 1 88 ? -9.922 3.193 20.729 1.00 96.06 88 LYS A O 1
ATOM 694 N N . VAL A 1 89 ? -11.784 3.233 19.471 1.00 97.81 89 VAL A N 1
ATOM 695 C CA . VAL A 1 89 ? -11.262 4.059 18.377 1.00 97.81 89 VAL A CA 1
ATOM 696 C C . VAL A 1 89 ? -11.993 5.394 18.383 1.00 97.81 89 VAL A C 1
ATOM 698 O O . VAL A 1 89 ? -13.204 5.429 18.164 1.00 97.81 89 VAL A O 1
ATOM 701 N N . SER A 1 90 ? -11.269 6.484 18.610 1.00 98.19 90 SER A N 1
ATOM 702 C CA . SER A 1 90 ? -11.803 7.848 18.597 1.00 98.19 90 SER A CA 1
ATOM 703 C C . SER A 1 90 ? -11.412 8.559 17.304 1.00 98.19 90 SER A C 1
ATOM 705 O O . SER A 1 90 ? -10.338 8.339 16.738 1.00 98.19 9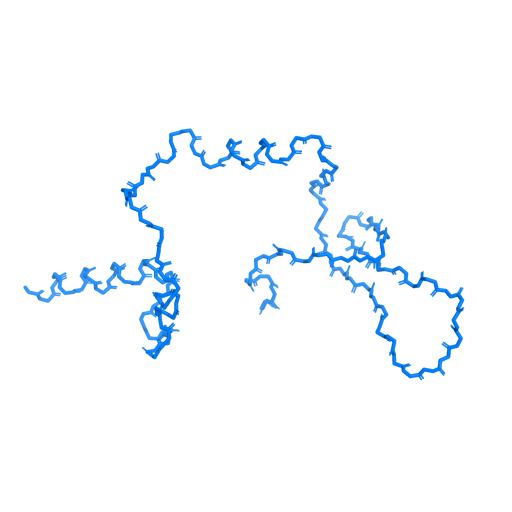0 SER A O 1
ATOM 707 N N . THR A 1 91 ? -12.309 9.405 16.806 1.00 98.50 91 THR A N 1
ATOM 708 C CA . THR A 1 91 ? -12.145 10.102 15.526 1.00 98.50 91 THR A CA 1
ATOM 709 C C . THR A 1 91 ? -12.232 11.614 15.691 1.00 98.50 91 THR A C 1
ATOM 711 O O . THR A 1 91 ? -12.870 12.118 16.615 1.00 98.50 91 THR A O 1
ATOM 714 N N . SER A 1 92 ? -11.651 12.358 14.748 1.00 97.94 92 SER A N 1
ATOM 715 C CA . SER A 1 92 ? -11.583 13.827 14.786 1.00 97.94 92 SER A CA 1
ATOM 716 C C . SER A 1 92 ? -12.947 14.520 14.751 1.00 97.94 92 SER A C 1
ATOM 718 O O . SER A 1 92 ? -13.066 15.674 15.154 1.00 97.94 92 SER A O 1
ATOM 720 N N . ASN A 1 93 ? -13.987 13.823 14.285 1.00 97.06 93 ASN A N 1
ATOM 721 C CA . ASN A 1 93 ? -15.362 14.321 14.272 1.00 97.06 93 ASN A CA 1
ATOM 722 C C . ASN A 1 93 ? -16.131 14.019 15.577 1.00 97.06 93 ASN A C 1
ATOM 724 O O . ASN A 1 93 ? -17.335 14.263 15.645 1.00 97.06 93 ASN A O 1
ATOM 728 N N . GLY A 1 94 ? -15.450 13.490 16.600 1.00 97.00 94 GLY A N 1
ATOM 729 C CA . GLY A 1 94 ? -16.011 13.184 17.916 1.00 97.00 94 GLY A CA 1
ATOM 730 C C . GLY A 1 94 ? -16.720 11.832 18.019 1.00 97.00 94 GLY A C 1
ATOM 731 O O . GLY A 1 94 ? -17.245 11.516 19.083 1.00 97.00 94 GLY A O 1
ATOM 732 N N . ARG A 1 95 ? -16.761 11.021 16.951 1.00 97.50 95 ARG A N 1
ATOM 733 C CA . ARG A 1 95 ? -17.322 9.662 17.017 1.00 97.50 95 ARG A CA 1
ATOM 734 C C . ARG A 1 95 ? -16.345 8.675 17.634 1.00 97.50 95 ARG A C 1
ATOM 736 O O . ARG A 1 95 ? -15.134 8.774 17.419 1.00 97.50 95 ARG A O 1
ATOM 743 N N . GLU A 1 96 ? -16.913 7.684 18.311 1.00 97.38 96 GLU A N 1
ATOM 744 C CA . GLU A 1 96 ? -16.194 6.561 18.900 1.00 97.38 96 GLU A CA 1
ATOM 745 C C . GLU A 1 96 ? -16.731 5.229 18.366 1.00 97.38 96 GLU A C 1
ATOM 747 O O . GLU A 1 96 ? -17.936 5.062 18.161 1.00 97.38 96 GLU A O 1
ATOM 752 N N . PHE A 1 97 ? -15.825 4.277 18.165 1.00 96.88 97 PHE A N 1
ATOM 753 C CA . PHE A 1 97 ? -16.133 2.893 17.821 1.00 96.88 97 PHE A CA 1
ATOM 754 C C . PHE A 1 97 ? -15.552 1.970 18.892 1.00 96.88 97 PHE A C 1
ATOM 756 O O . PHE A 1 97 ? -14.445 2.202 19.376 1.00 96.88 97 PHE A O 1
ATOM 763 N N . LEU A 1 98 ? -16.296 0.921 19.245 1.00 95.94 98 LEU A N 1
ATOM 764 C CA . LEU A 1 98 ? -15.875 -0.105 20.197 1.00 95.94 98 LEU A CA 1
ATOM 765 C C . LEU A 1 98 ? -15.837 -1.461 19.497 1.00 95.94 98 LEU A C 1
ATOM 767 O O . LEU A 1 98 ? -16.788 -1.819 18.801 1.00 95.94 98 LEU A O 1
ATOM 771 N N . GLY A 1 99 ? -14.777 -2.228 19.718 1.00 93.56 99 GLY A N 1
ATOM 772 C CA . GLY A 1 99 ? -14.636 -3.575 19.173 1.00 93.56 99 GLY A CA 1
ATOM 773 C C . GLY A 1 99 ? -13.678 -4.423 19.995 1.00 93.56 99 GLY A C 1
ATOM 774 O O . GLY A 1 99 ? -12.919 -3.905 20.805 1.00 93.56 99 GLY A O 1
ATOM 775 N N . ASP A 1 100 ? -13.706 -5.733 19.789 1.00 92.38 100 ASP A N 1
ATOM 776 C CA . ASP A 1 100 ? -12.823 -6.652 20.519 1.00 92.38 100 ASP A CA 1
ATOM 777 C C . ASP A 1 100 ? -11.378 -6.607 19.986 1.00 92.38 100 ASP A C 1
ATOM 779 O O . ASP A 1 100 ? -10.436 -6.992 20.673 1.00 92.38 100 ASP A O 1
ATOM 783 N N . ALA A 1 101 ? -11.191 -6.106 18.762 1.00 93.38 101 ALA A N 1
ATOM 784 C CA . ALA A 1 101 ? -9.894 -5.914 18.129 1.00 93.38 101 ALA A CA 1
ATOM 785 C C . ALA A 1 101 ? -9.923 -4.736 17.144 1.00 93.38 101 ALA A C 1
ATOM 787 O O . ALA A 1 101 ? -10.983 -4.325 16.667 1.00 93.38 101 ALA A O 1
ATOM 788 N N . VAL A 1 102 ? -8.737 -4.235 16.793 1.00 96.00 102 VAL A N 1
ATOM 789 C CA . VAL A 1 102 ? -8.532 -3.260 15.715 1.00 96.00 102 VAL A CA 1
ATOM 790 C C . VAL A 1 102 ? -7.420 -3.744 14.789 1.00 96.00 102 VAL A C 1
ATOM 792 O O . VAL A 1 102 ? -6.381 -4.214 15.248 1.00 96.00 102 VAL A O 1
ATOM 795 N N . LEU A 1 103 ? -7.632 -3.621 13.479 1.00 97.44 103 LEU A N 1
ATOM 796 C CA . LEU A 1 103 ? -6.608 -3.852 12.464 1.00 97.44 103 LEU A CA 1
ATOM 797 C C . LEU A 1 103 ? -6.228 -2.511 11.839 1.00 97.44 103 LEU A C 1
ATOM 799 O O . LEU A 1 103 ? -7.072 -1.825 11.265 1.00 97.44 103 LEU A O 1
ATOM 803 N N . ILE A 1 104 ? -4.954 -2.144 11.950 1.00 97.12 104 ILE A N 1
ATOM 804 C CA . ILE A 1 104 ? -4.438 -0.881 11.427 1.00 97.12 104 ILE A CA 1
ATOM 805 C C . ILE A 1 104 ? -3.791 -1.137 10.068 1.00 97.12 104 ILE A C 1
ATOM 807 O O . ILE A 1 104 ? -2.802 -1.858 9.967 1.00 97.12 104 ILE A O 1
ATOM 811 N N . THR A 1 105 ? -4.333 -0.507 9.028 1.00 97.94 105 THR A N 1
ATOM 812 C CA . THR A 1 105 ? -3.814 -0.585 7.651 1.00 97.94 105 THR A CA 1
ATOM 813 C C . THR A 1 105 ? -3.495 0.801 7.084 1.00 97.94 105 THR A C 1
ATOM 815 O O . THR A 1 105 ? -3.602 1.023 5.878 1.00 97.94 105 THR A O 1
ATOM 818 N N . VAL A 1 106 ? -3.167 1.770 7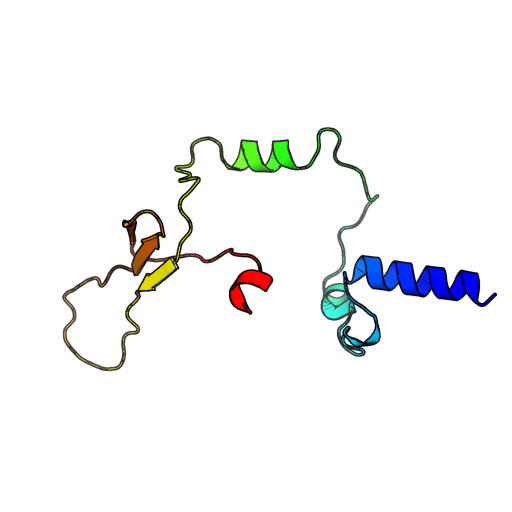.948 1.00 98.06 106 VAL A N 1
ATOM 819 C CA . VAL A 1 106 ? -2.776 3.112 7.496 1.00 98.06 106 VAL A CA 1
ATOM 820 C C . VAL A 1 106 ? -1.410 3.071 6.793 1.00 98.06 106 VAL A C 1
ATOM 822 O O . VAL A 1 106 ? -0.594 2.192 7.084 1.00 98.06 106 VAL A O 1
ATOM 825 N N . PRO A 1 107 ? -1.119 4.018 5.884 1.00 98.25 107 PRO A N 1
ATOM 826 C CA . PRO A 1 107 ? 0.185 4.095 5.232 1.00 98.25 107 PRO A CA 1
ATOM 827 C C . PRO A 1 107 ? 1.345 4.222 6.231 1.00 98.25 107 PRO A C 1
ATOM 829 O O . PRO A 1 107 ? 1.225 4.904 7.248 1.00 98.25 107 PRO A O 1
ATOM 832 N N . LEU A 1 108 ? 2.515 3.664 5.892 1.00 97.44 108 LEU A N 1
ATOM 833 C CA . LEU A 1 108 ? 3.732 3.774 6.715 1.00 97.44 108 LEU A CA 1
ATOM 834 C C . LEU A 1 108 ? 4.109 5.232 7.026 1.00 97.44 108 LEU A C 1
ATOM 836 O O . LEU A 1 108 ? 4.598 5.520 8.114 1.00 97.44 108 LEU A O 1
ATOM 840 N N . GLY A 1 109 ? 3.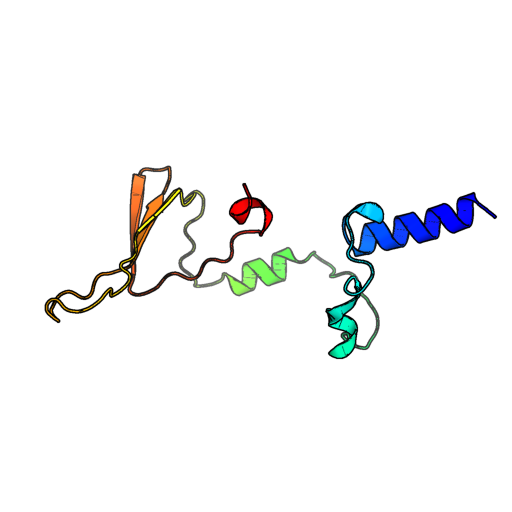862 6.151 6.087 1.00 97.25 109 GLY A N 1
ATOM 841 C CA . GLY A 1 109 ? 4.082 7.583 6.298 1.00 97.25 109 GLY A CA 1
ATOM 842 C C . GLY A 1 109 ? 3.256 8.158 7.453 1.00 97.25 109 GLY A C 1
ATOM 843 O O . GLY A 1 109 ? 3.756 9.015 8.166 1.00 97.25 109 GLY A O 1
ATOM 844 N N . CYS A 1 110 ? 2.042 7.650 7.693 1.00 96.44 110 CYS A N 1
ATOM 845 C CA . CYS A 1 110 ? 1.216 8.053 8.834 1.00 96.44 110 CYS A CA 1
ATOM 846 C C . CYS A 1 110 ? 1.753 7.496 10.158 1.00 96.44 110 CYS A C 1
ATOM 848 O O . CYS A 1 110 ? 1.666 8.169 11.174 1.00 96.44 110 CYS A O 1
ATOM 850 N N . LEU A 1 111 ? 2.318 6.284 10.150 1.00 96.81 111 LEU A N 1
ATOM 851 C CA . LEU A 1 111 ? 2.879 5.654 11.353 1.00 96.81 111 LEU A CA 1
ATOM 852 C C . LEU A 1 111 ? 4.207 6.279 11.802 1.00 96.81 111 LEU A C 1
ATOM 854 O O . LEU A 1 111 ? 4.578 6.146 12.963 1.00 96.81 111 LEU A O 1
ATOM 858 N N . LYS A 1 112 ? 4.946 6.901 10.878 1.00 96.06 112 LYS A N 1
ATOM 859 C CA . LYS A 1 112 ? 6.238 7.550 11.147 1.00 96.06 112 LYS A CA 1
ATOM 860 C C . LYS A 1 112 ? 6.134 9.054 11.435 1.00 96.06 112 LYS A C 1
ATOM 862 O O . LYS A 1 112 ? 7.175 9.653 11.705 1.00 96.06 112 LYS A O 1
ATOM 867 N N . ALA A 1 113 ? 4.950 9.646 11.267 1.00 85.19 113 ALA A N 1
ATOM 868 C CA . ALA A 1 113 ? 4.723 11.088 11.379 1.00 85.19 113 ALA A CA 1
ATOM 869 C C . ALA A 1 113 ? 4.823 11.600 12.821 1.00 85.19 113 ALA A C 1
ATOM 871 O O . ALA A 1 113 ? 4.543 10.814 13.753 1.00 85.19 113 ALA A O 1
#

Organism: Davidia involucrata (NCBI:txid16924)

Secondary structure (DSSP, 8-state):
-HHHHHHHHHHHHHHHTS-GGGS-TTTTTGGGGG-PPPS-----TT-THHHHHHHHTTS---TT--EEEEE-----S---S-----EEEEETTS-EEEES-------HHHHT-